Protein AF-A0A699QS28-F1 (afdb_monomer)

Foldseek 3Di:
DDDDDDDDDPPPDDPDDDDADAAEDQDPPPLQVPDDCVVVVDDQDDDPPHGHYDYHHDHDDDD

Organism: Tanacetum cinerariifolium (NCBI:txid118510)

Mean predicted aligned error: 3.98 Å

Radius of gyration: 14.1 Å; Cα contacts (8 Å, |Δi|>4): 48; chains: 1; bounding box: 33×29×34 Å

Solvent-accessible surface area (backbone atoms only — not comparable to full-atom values): 4639 Å² total; per-residue (Å²): 140,83,90,76,93,80,88,81,74,100,60,101,64,73,100,61,92,82,84,85,77,62,45,82,44,69,56,90,65,70,39,53,60,85,61,70,51,64,87,73,74,50,79,77,79,59,57,90,96,53,64,47,65,44,76,53,64,48,82,77,76,93,126

pLDDT: mean 93.01, std 7.46, range [57.88, 97.5]

Structure (mmCIF, N/CA/C/O backbone):
data_AF-A0A699QS28-F1
#
_entry.id   AF-A0A699QS28-F1
#
loop_
_atom_site.group_PDB
_atom_site.id
_atom_site.type_symbol
_atom_site.label_atom_id
_atom_site.label_alt_id
_atom_site.label_comp_id
_atom_site.label_asym_id
_atom_site.label_entity_id
_atom_site.label_seq_id
_atom_site.pdbx_PDB_ins_code
_atom_site.Cartn_x
_atom_site.Cartn_y
_atom_site.Cartn_z
_atom_site.occupancy
_atom_site.B_iso_or_equiv
_atom_site.auth_seq_id
_atom_site.auth_comp_id
_atom_site.auth_asym_id
_atom_site.auth_atom_id
_atom_site.pdbx_PDB_model_num
ATOM 1 N N . LYS A 1 1 ? 3.094 -15.832 11.529 1.00 61.25 1 LYS A N 1
ATOM 2 C CA . LYS A 1 1 ? 2.599 -14.623 12.237 1.00 61.25 1 LYS A CA 1
ATOM 3 C C . LYS A 1 1 ? 3.769 -14.064 13.033 1.00 61.25 1 LYS A C 1
ATOM 5 O O . LYS A 1 1 ? 4.408 -14.862 13.704 1.00 61.25 1 LYS A O 1
ATOM 10 N N . GLY A 1 2 ? 4.078 -12.773 12.921 1.00 88.38 2 GLY A N 1
ATOM 11 C CA . GLY A 1 2 ? 5.245 -12.186 13.579 1.00 88.38 2 GLY A CA 1
ATOM 12 C C . GLY A 1 2 ? 5.448 -10.719 13.212 1.00 88.38 2 GLY A C 1
ATOM 13 O O . GLY A 1 2 ? 4.661 -10.159 12.448 1.00 88.38 2 GLY A O 1
ATOM 14 N N . THR A 1 3 ? 6.496 -10.131 13.777 1.00 93.75 3 THR A N 1
ATOM 15 C CA . THR A 1 3 ? 6.994 -8.802 13.413 1.00 93.75 3 THR A CA 1
ATOM 16 C C . THR A 1 3 ? 8.036 -8.962 12.313 1.00 93.75 3 THR A C 1
ATOM 18 O O . THR A 1 3 ? 8.854 -9.879 12.369 1.00 93.75 3 THR A O 1
ATOM 21 N N . HIS A 1 4 ? 7.991 -8.087 11.315 1.00 93.56 4 HIS A N 1
ATOM 22 C CA . HIS A 1 4 ? 8.909 -8.089 10.182 1.00 93.56 4 HIS A CA 1
ATOM 23 C C . HIS A 1 4 ? 9.490 -6.690 10.010 1.00 93.56 4 HIS A C 1
ATOM 25 O O . HIS A 1 4 ? 8.777 -5.703 10.207 1.00 93.56 4 HIS A O 1
ATOM 31 N N . ASP A 1 5 ? 10.757 -6.610 9.616 1.00 95.62 5 ASP A N 1
ATOM 32 C CA . ASP A 1 5 ? 11.377 -5.335 9.270 1.00 95.62 5 ASP A CA 1
ATOM 33 C C . ASP A 1 5 ? 10.715 -4.751 8.020 1.00 95.62 5 ASP A C 1
ATOM 35 O O . ASP A 1 5 ? 10.291 -5.469 7.111 1.00 95.62 5 ASP A O 1
ATOM 39 N N . THR A 1 6 ? 10.567 -3.430 7.978 1.00 93.38 6 THR A N 1
ATOM 40 C CA . THR A 1 6 ? 9.915 -2.722 6.870 1.00 93.38 6 THR A CA 1
ATOM 41 C C . THR A 1 6 ? 10.498 -1.321 6.734 1.00 93.38 6 THR A C 1
ATOM 43 O O . THR A 1 6 ? 10.918 -0.713 7.715 1.00 93.38 6 THR A O 1
ATOM 46 N N . ALA A 1 7 ? 10.490 -0.792 5.511 1.00 95.88 7 ALA A N 1
ATOM 47 C CA . ALA A 1 7 ? 10.739 0.617 5.240 1.00 95.88 7 ALA A CA 1
ATOM 48 C C . ALA A 1 7 ? 9.406 1.320 4.944 1.00 95.88 7 ALA A C 1
ATOM 50 O O . ALA A 1 7 ? 8.667 0.891 4.057 1.00 95.88 7 ALA A O 1
ATOM 51 N N . ILE A 1 8 ? 9.098 2.390 5.681 1.00 94.44 8 ILE A N 1
ATOM 52 C CA . ILE A 1 8 ? 7.881 3.191 5.495 1.00 94.44 8 ILE A CA 1
ATOM 53 C C . ILE A 1 8 ? 8.271 4.520 4.848 1.00 94.44 8 ILE A C 1
ATOM 55 O O . ILE A 1 8 ? 9.152 5.222 5.343 1.00 94.44 8 ILE A O 1
ATOM 59 N N . GLY A 1 9 ? 7.613 4.866 3.740 1.00 94.12 9 GLY A N 1
ATOM 60 C CA . GLY A 1 9 ? 7.776 6.175 3.113 1.00 94.12 9 GLY A CA 1
ATOM 61 C C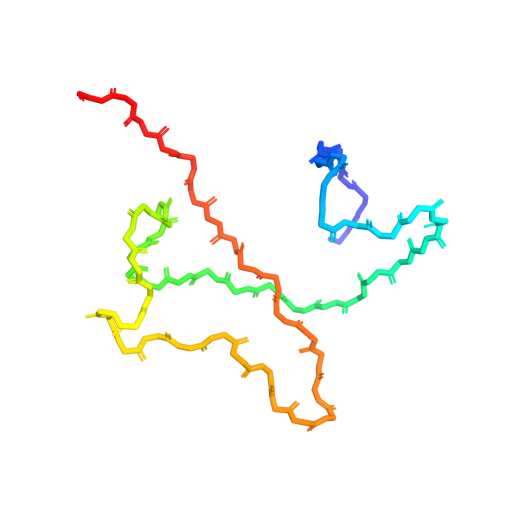 . GLY A 1 9 ? 7.270 7.295 4.025 1.00 94.12 9 GLY A C 1
ATOM 62 O O . GLY A 1 9 ? 6.243 7.158 4.682 1.00 94.12 9 GLY A O 1
ATOM 63 N N . ASN A 1 10 ? 7.955 8.434 4.034 1.00 94.75 10 ASN A N 1
ATOM 64 C CA . ASN A 1 10 ? 7.576 9.621 4.811 1.00 94.75 10 ASN A CA 1
ATOM 65 C C . ASN A 1 10 ? 6.476 10.470 4.135 1.00 94.75 10 ASN A C 1
ATOM 67 O O . ASN A 1 10 ? 6.399 11.680 4.337 1.00 94.75 10 ASN A O 1
ATOM 71 N N . PHE A 1 11 ? 5.643 9.845 3.307 1.00 95.44 11 PHE A N 1
ATOM 72 C CA . PHE A 1 11 ? 4.580 10.470 2.528 1.00 95.44 11 PHE A CA 1
ATOM 73 C C . PHE A 1 11 ? 3.301 9.634 2.632 1.00 95.44 11 PHE A C 1
ATOM 75 O O . PHE A 1 11 ? 3.354 8.432 2.878 1.00 95.44 11 PHE A O 1
ATOM 82 N N . GLY A 1 12 ? 2.135 10.262 2.452 1.00 94.62 12 GLY A N 1
ATOM 83 C CA . GLY A 1 12 ? 0.840 9.571 2.541 1.00 94.62 12 GLY A CA 1
ATOM 84 C C . GLY A 1 12 ? 0.446 9.106 3.953 1.00 94.62 12 GLY A C 1
ATOM 85 O O . GLY A 1 12 ? -0.554 8.409 4.099 1.00 94.62 12 GLY A O 1
ATOM 86 N N . ILE A 1 13 ? 1.203 9.503 4.982 1.00 94.94 13 ILE A N 1
ATOM 87 C CA . ILE A 1 13 ? 0.951 9.227 6.403 1.00 94.94 13 ILE A CA 1
ATOM 88 C C . ILE A 1 13 ? 0.670 10.536 7.165 1.00 94.94 13 ILE A C 1
ATOM 90 O O . ILE A 1 13 ? 1.132 11.598 6.738 1.00 94.94 13 ILE A O 1
ATOM 94 N N . PRO A 1 14 ? -0.081 10.504 8.282 1.00 94.38 14 PRO A N 1
ATOM 95 C CA . PRO A 1 14 ? -0.275 11.682 9.126 1.00 94.38 14 PRO A CA 1
ATOM 96 C C . PRO A 1 14 ? 1.036 12.141 9.787 1.00 94.38 14 PRO A C 1
ATOM 98 O O . PRO A 1 14 ? 1.955 11.354 9.990 1.00 94.38 14 PRO A O 1
ATOM 101 N N . GLN A 1 15 ? 1.097 13.414 10.196 1.00 94.19 15 GLN A N 1
ATOM 102 C CA . GLN A 1 15 ? 2.246 13.988 10.926 1.00 94.19 15 GLN A CA 1
ATOM 103 C C . GLN A 1 15 ? 2.287 13.599 12.418 1.00 94.19 15 GLN A C 1
ATOM 105 O O . GLN A 1 15 ? 3.033 14.177 13.202 1.00 94.19 15 GLN A O 1
ATOM 110 N N . TYR A 1 16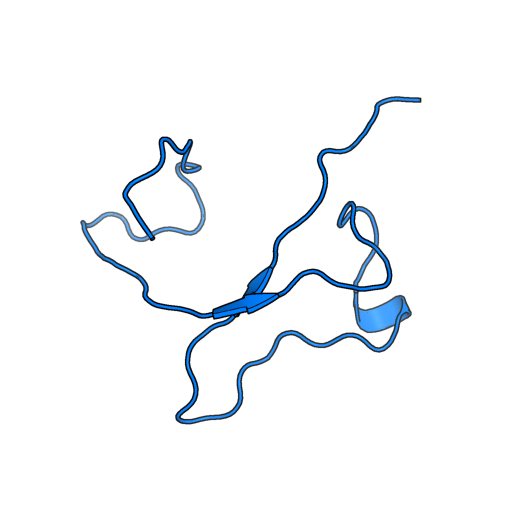 ? 1.469 12.632 12.826 1.00 93.12 16 TYR A N 1
ATOM 111 C CA . TYR A 1 16 ? 1.388 12.110 14.184 1.00 93.12 16 TYR A CA 1
ATOM 112 C C . TYR A 1 16 ? 1.412 10.579 14.151 1.00 93.12 16 TYR A C 1
ATOM 114 O O . TYR A 1 16 ? 1.124 9.960 13.127 1.00 93.12 16 TYR A O 1
ATOM 122 N N . GLY A 1 17 ? 1.761 9.959 15.279 1.00 93.69 17 GLY A N 1
ATOM 123 C CA . GLY A 1 17 ? 1.824 8.502 15.392 1.00 93.69 17 GLY A CA 1
ATOM 124 C C . GLY A 1 17 ? 0.452 7.836 15.258 1.00 93.69 17 GLY A C 1
ATOM 125 O O . GLY A 1 17 ? -0.547 8.336 15.768 1.00 93.69 17 GLY A O 1
ATOM 126 N N . GLY A 1 18 ? 0.403 6.677 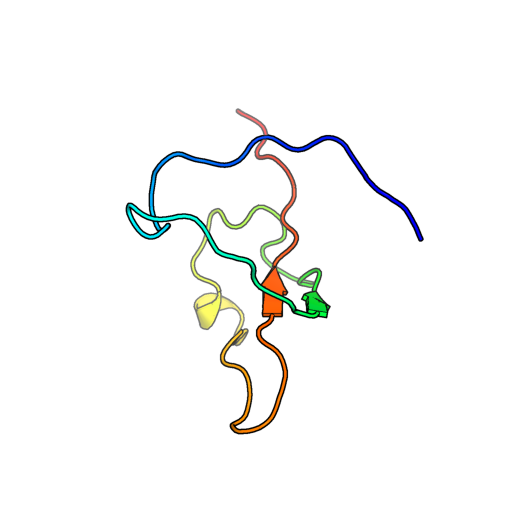14.603 1.00 93.56 18 GLY A N 1
ATOM 127 C CA . GLY A 1 18 ? -0.826 5.913 14.414 1.00 93.56 18 GLY A CA 1
ATOM 128 C C . GLY A 1 18 ? -0.559 4.484 13.955 1.00 93.56 18 GLY A C 1
ATOM 129 O O . GLY A 1 18 ? 0.578 4.108 13.674 1.00 93.56 18 GLY A O 1
ATOM 130 N N . SER A 1 19 ? -1.620 3.683 13.880 1.00 93.75 19 SER A N 1
ATOM 131 C CA . SER A 1 19 ? -1.568 2.317 13.352 1.00 93.75 19 SER A CA 1
ATOM 132 C C . SER A 1 19 ? -2.721 2.073 12.384 1.00 93.75 19 SER A C 1
ATOM 134 O O . SER A 1 19 ? -3.775 2.701 12.487 1.00 93.75 19 SER A O 1
ATOM 136 N N . MET A 1 20 ? -2.517 1.164 11.433 1.00 93.62 20 MET A N 1
ATOM 137 C CA . MET A 1 20 ? -3.538 0.746 10.477 1.00 93.62 20 MET A CA 1
ATOM 138 C C . MET A 1 20 ? -3.575 -0.778 10.428 1.00 93.62 20 MET A C 1
ATOM 140 O O . MET A 1 20 ? -2.581 -1.419 10.096 1.00 93.62 20 MET A O 1
ATOM 144 N N . ALA A 1 21 ? -4.729 -1.356 10.753 1.00 95.06 21 ALA A N 1
ATOM 145 C CA . ALA A 1 21 ? -4.995 -2.776 10.565 1.00 95.06 21 ALA A CA 1
ATOM 146 C C . ALA A 1 21 ? -5.722 -2.989 9.234 1.00 95.06 21 ALA A C 1
ATOM 148 O O . ALA A 1 21 ? -6.588 -2.201 8.858 1.00 95.06 21 ALA A O 1
ATOM 149 N N . GLY A 1 22 ? -5.382 -4.062 8.528 1.00 95.44 22 GLY A N 1
ATOM 150 C CA . GLY A 1 22 ? -5.904 -4.327 7.195 1.00 95.44 22 GLY A CA 1
ATOM 151 C C . GLY A 1 22 ? -5.654 -5.758 6.748 1.00 95.44 22 GLY A C 1
ATOM 152 O O . GLY A 1 22 ? -4.986 -6.538 7.427 1.00 95.44 22 GLY A O 1
ATOM 153 N N . THR A 1 23 ? -6.206 -6.095 5.591 1.00 95.94 23 THR A N 1
ATOM 154 C CA . THR A 1 23 ? -5.983 -7.378 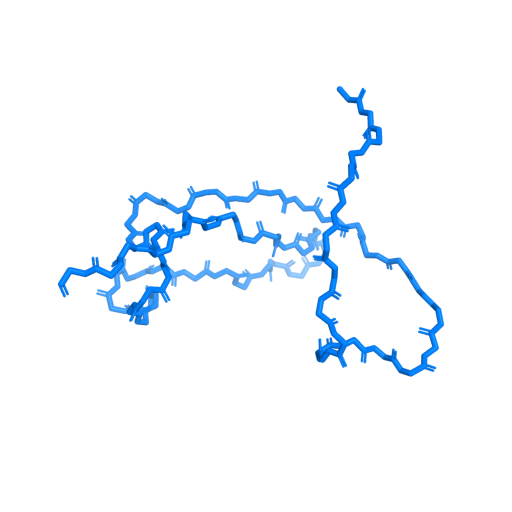4.910 1.00 95.94 23 THR A CA 1
ATOM 155 C C . THR A 1 23 ? -4.992 -7.195 3.769 1.00 95.94 23 THR A C 1
ATOM 157 O O . THR A 1 23 ? -4.875 -6.096 3.241 1.00 95.94 23 THR A O 1
ATOM 160 N N . VAL A 1 24 ? -4.269 -8.246 3.381 1.00 96.00 24 VAL A N 1
ATOM 161 C CA . VAL A 1 24 ? -3.316 -8.187 2.262 1.00 96.00 24 VAL A CA 1
ATOM 162 C C . VAL A 1 24 ? -3.933 -8.842 1.033 1.00 96.00 24 VAL A C 1
ATOM 164 O O . VAL A 1 24 ? -4.464 -9.948 1.127 1.00 96.00 24 VAL A O 1
ATOM 167 N N . THR A 1 25 ? -3.833 -8.184 -0.120 1.00 95.62 25 THR A N 1
ATOM 168 C CA . THR A 1 25 ? -4.210 -8.754 -1.417 1.00 95.62 25 THR A CA 1
ATOM 169 C C . THR A 1 25 ? -3.047 -8.667 -2.397 1.00 95.62 25 THR A C 1
ATOM 171 O O . THR A 1 25 ? -2.341 -7.662 -2.442 1.00 95.62 25 THR A O 1
ATOM 174 N N . TYR A 1 26 ? -2.847 -9.721 -3.183 1.00 96.88 26 TYR A N 1
ATOM 175 C CA . TYR A 1 26 ? -1.870 -9.757 -4.268 1.00 96.88 26 TYR A CA 1
ATOM 176 C C . TYR A 1 26 ? -2.635 -9.873 -5.591 1.00 96.88 26 TYR A C 1
ATOM 178 O O . TYR A 1 26 ? -3.312 -10.885 -5.808 1.00 96.88 26 TYR A O 1
ATOM 186 N N . PRO A 1 27 ? -2.614 -8.838 -6.449 1.00 95.31 27 PRO A N 1
ATOM 187 C CA . PRO A 1 27 ? -3.440 -8.817 -7.646 1.00 95.31 27 PRO A CA 1
ATOM 188 C C . PRO A 1 27 ? -2.951 -9.846 -8.673 1.00 95.31 27 PRO A C 1
ATOM 190 O O . PRO A 1 27 ? -1.760 -10.144 -8.773 1.00 95.31 27 PRO A O 1
ATOM 193 N N . LYS A 1 28 ? -3.877 -10.419 -9.449 1.00 94.81 28 LYS A N 1
ATOM 194 C CA . LYS A 1 28 ? -3.524 -11.400 -10.486 1.00 94.81 28 LYS A CA 1
ATOM 195 C C . LYS A 1 28 ? -2.821 -10.715 -11.657 1.00 94.81 28 LYS A C 1
ATOM 197 O O . LYS A 1 28 ? -1.772 -11.193 -12.088 1.00 94.81 28 LYS A O 1
ATOM 202 N N . GLU A 1 29 ? -3.353 -9.579 -12.090 1.00 95.88 29 GLU A N 1
ATOM 203 C CA . GLU A 1 29 ? -2.832 -8.707 -13.138 1.00 95.88 29 GLU A CA 1
ATOM 204 C C . GLU A 1 29 ? -2.084 -7.504 -12.540 1.00 95.88 29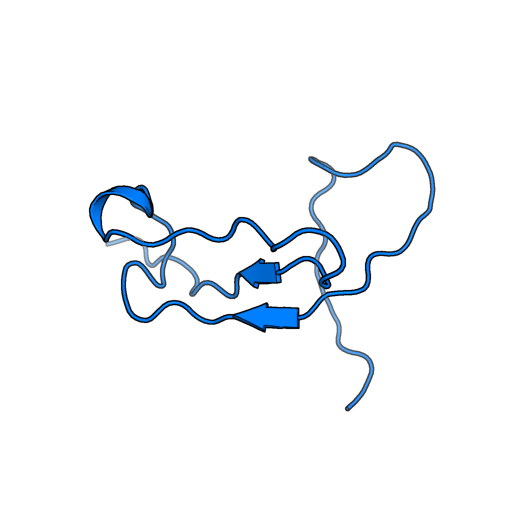 GLU A C 1
ATOM 206 O O . GLU A 1 29 ? -2.288 -7.132 -11.387 1.00 95.88 29 GLU A O 1
ATOM 211 N N . ASN A 1 30 ? -1.212 -6.869 -13.331 1.00 95.44 30 ASN A N 1
ATOM 212 C CA . ASN A 1 30 ? -0.499 -5.646 -12.935 1.00 95.44 30 ASN A CA 1
ATOM 213 C C . ASN A 1 30 ? 0.244 -5.753 -11.584 1.00 95.44 30 ASN A C 1
ATOM 215 O O . ASN A 1 30 ? 0.304 -4.801 -10.810 1.00 95.44 30 ASN A O 1
ATOM 219 N N . ARG A 1 31 ? 0.852 -6.911 -11.304 1.00 95.56 31 ARG A N 1
ATOM 220 C CA . ARG A 1 31 ? 1.569 -7.194 -10.046 1.00 95.56 31 ARG A CA 1
ATOM 221 C C . ARG A 1 31 ? 2.688 -6.206 -9.720 1.00 95.56 31 ARG A C 1
ATOM 223 O O . ARG A 1 31 ? 2.985 -6.008 -8.553 1.00 95.56 31 ARG A O 1
ATOM 230 N N . LYS A 1 32 ? 3.276 -5.555 -10.729 1.00 95.44 32 LYS A N 1
ATOM 231 C CA . LYS A 1 32 ? 4.291 -4.499 -10.555 1.00 95.44 32 LYS A CA 1
ATOM 232 C C . LYS A 1 32 ? 3.702 -3.108 -10.272 1.00 95.44 32 LYS A C 1
ATOM 234 O O . LYS A 1 32 ? 4.449 -2.182 -9.987 1.00 95.44 32 LYS A O 1
ATOM 239 N N . GLY A 1 33 ? 2.388 -2.926 -10.419 1.00 94.38 33 GLY A N 1
ATOM 240 C CA . GLY A 1 33 ? 1.709 -1.645 -10.204 1.00 94.38 33 GLY A CA 1
ATOM 241 C C . GLY A 1 33 ? 2.102 -0.525 -11.178 1.00 94.38 33 GLY A C 1
ATOM 242 O O . GLY A 1 33 ? 1.849 0.637 -10.884 1.00 94.38 33 GLY A O 1
ATOM 243 N N . CYS A 1 34 ? 2.731 -0.838 -12.318 1.00 95.12 34 CYS A N 1
ATOM 244 C CA . CYS A 1 34 ? 3.234 0.173 -13.261 1.00 95.12 34 CYS A CA 1
ATOM 245 C C . CYS A 1 34 ? 2.164 0.719 -14.224 1.00 95.12 34 CYS A C 1
ATOM 247 O O . CYS A 1 34 ? 2.429 1.676 -14.947 1.00 95.12 34 CYS A O 1
ATOM 249 N N . ARG A 1 35 ? 0.977 0.105 -14.269 1.00 95.44 35 ARG A N 1
ATOM 250 C CA . ARG A 1 35 ? -0.193 0.575 -15.030 1.00 95.44 35 ARG A CA 1
ATOM 251 C C . ARG A 1 35 ? -1.351 0.874 -14.087 1.00 95.44 35 ARG A C 1
ATOM 253 O O . ARG A 1 35 ? -1.307 0.498 -12.913 1.00 95.44 35 ARG A O 1
ATOM 260 N N . LYS A 1 36 ? -2.401 1.528 -14.582 1.00 96.25 36 LYS A N 1
ATOM 261 C CA . LYS A 1 36 ? -3.607 1.726 -13.777 1.00 96.25 36 LYS A CA 1
ATOM 262 C C . LYS A 1 36 ? -4.342 0.394 -13.607 1.00 96.25 36 LYS A C 1
ATOM 264 O O . LYS A 1 36 ? -4.371 -0.429 -14.515 1.00 96.25 36 LYS A O 1
ATOM 269 N N . PHE A 1 37 ? -4.908 0.161 -12.426 1.00 95.81 37 PHE A N 1
ATOM 270 C CA . PHE A 1 37 ? -5.601 -1.096 -12.112 1.00 95.81 37 PHE A CA 1
ATOM 271 C C . PHE A 1 37 ? -7.006 -1.193 -12.728 1.00 95.81 37 PHE A C 1
ATOM 273 O O . PHE A 1 37 ? -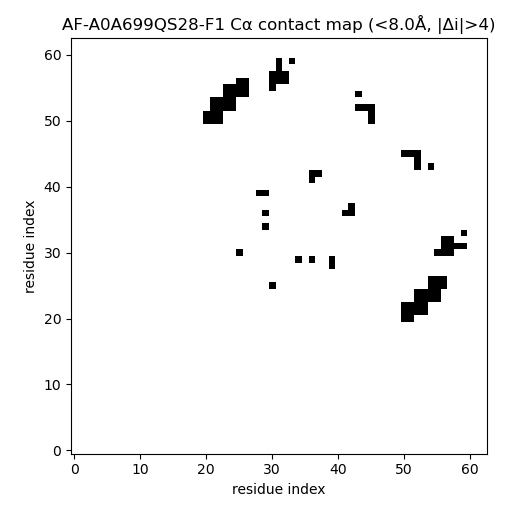7.498 -2.297 -12.962 1.00 95.81 37 PHE A O 1
ATOM 280 N N . ASP A 1 38 ? -7.630 -0.057 -13.039 1.00 95.31 38 ASP A N 1
ATOM 281 C CA . ASP A 1 38 ? -8.926 0.019 -13.719 1.00 95.31 38 ASP A CA 1
ATOM 282 C C . ASP A 1 38 ? -8.869 -0.513 -15.162 1.00 95.31 38 ASP A C 1
ATOM 284 O O . ASP A 1 38 ? -9.830 -1.133 -15.610 1.00 95.31 38 ASP A O 1
ATOM 288 N N . GLU A 1 39 ? -7.724 -0.393 -15.843 1.00 96.69 39 GLU A N 1
ATOM 289 C CA . GLU A 1 39 ? -7.454 -1.021 -17.150 1.00 96.69 39 GLU A CA 1
ATOM 290 C C . GLU A 1 39 ? -7.616 -2.554 -17.127 1.00 96.69 39 GLU A C 1
ATOM 292 O O . GLU A 1 39 ? -7.823 -3.169 -18.171 1.00 96.69 39 GLU A O 1
ATOM 297 N N . PHE A 1 40 ? -7.542 -3.171 -15.943 1.00 95.31 40 PHE A N 1
ATOM 298 C CA . PHE A 1 40 ? -7.700 -4.613 -15.725 1.00 95.31 40 PHE A CA 1
ATOM 299 C C . PHE A 1 40 ? -9.024 -4.962 -15.024 1.00 95.31 40 PHE A C 1
ATOM 301 O O . PHE A 1 40 ? -9.224 -6.103 -14.615 1.00 95.31 40 PHE A O 1
ATOM 308 N N . GLY A 1 41 ? -9.922 -3.987 -14.835 1.00 94.56 41 GLY A N 1
ATOM 309 C CA . GLY A 1 41 ? -11.178 -4.178 -14.103 1.00 94.56 41 GLY A CA 1
ATOM 310 C C . GLY A 1 41 ? -10.996 -4.422 -12.598 1.00 94.56 41 GLY A C 1
ATOM 311 O O . GLY A 1 41 ? -11.908 -4.931 -11.946 1.00 94.56 41 GLY A O 1
ATOM 312 N N . VAL A 1 42 ? -9.835 -4.075 -12.029 1.00 94.25 42 VAL A N 1
ATOM 313 C CA . VAL A 1 42 ? -9.511 -4.314 -10.615 1.00 94.25 42 VAL A CA 1
ATOM 314 C C . VAL A 1 42 ? -9.815 -3.070 -9.774 1.00 94.25 42 VAL A C 1
ATOM 316 O O . VAL A 1 42 ? -9.382 -1.964 -10.089 1.00 94.25 42 VAL A O 1
ATOM 319 N N . SER A 1 43 ? -10.526 -3.255 -8.655 1.00 92.56 43 SER A N 1
ATOM 320 C CA . SER A 1 43 ? -10.804 -2.211 -7.660 1.00 92.56 43 SER A CA 1
ATOM 321 C C . SER A 1 43 ? -10.414 -2.677 -6.262 1.00 92.56 43 SER A C 1
ATOM 323 O O . SER A 1 43 ? -10.791 -3.767 -5.834 1.00 92.56 43 SER A O 1
ATOM 325 N N . PHE A 1 44 ? -9.711 -1.813 -5.528 1.00 93.75 44 PHE A N 1
ATOM 326 C CA . PHE A 1 44 ? -9.321 -2.052 -4.135 1.00 93.75 44 PHE A CA 1
ATOM 327 C C . PHE A 1 44 ? -10.155 -1.252 -3.128 1.00 93.75 44 PHE A C 1
ATOM 329 O O . PHE A 1 44 ? -9.770 -1.106 -1.968 1.00 93.75 44 PHE A O 1
ATOM 336 N N . LYS A 1 45 ? -11.306 -0.711 -3.542 1.00 93.06 45 LYS A N 1
ATOM 337 C CA . LYS A 1 45 ? -12.214 -0.056 -2.597 1.00 93.06 45 LYS A CA 1
ATOM 338 C C . LYS A 1 45 ? -12.807 -1.102 -1.655 1.00 93.06 45 LYS A C 1
ATOM 340 O O . LYS A 1 45 ? -13.551 -1.982 -2.084 1.00 93.06 45 LYS A O 1
ATOM 345 N N . ALA A 1 46 ? -12.476 -0.988 -0.372 1.00 92.12 46 ALA A N 1
ATOM 346 C CA . ALA A 1 46 ? -13.079 -1.797 0.675 1.00 92.12 46 ALA A CA 1
ATOM 347 C C . ALA A 1 46 ? -14.581 -1.489 0.786 1.00 92.12 46 ALA A C 1
ATOM 349 O O . ALA A 1 46 ? -15.016 -0.348 0.600 1.00 92.12 46 ALA A O 1
ATOM 350 N N . LYS A 1 47 ? -15.382 -2.510 1.100 1.00 92.50 47 LYS A N 1
ATOM 351 C CA . LYS A 1 47 ? -16.804 -2.311 1.399 1.00 92.50 47 LYS A CA 1
ATOM 352 C C . LYS A 1 47 ? -16.935 -1.623 2.767 1.00 92.50 47 LYS A C 1
ATOM 354 O O .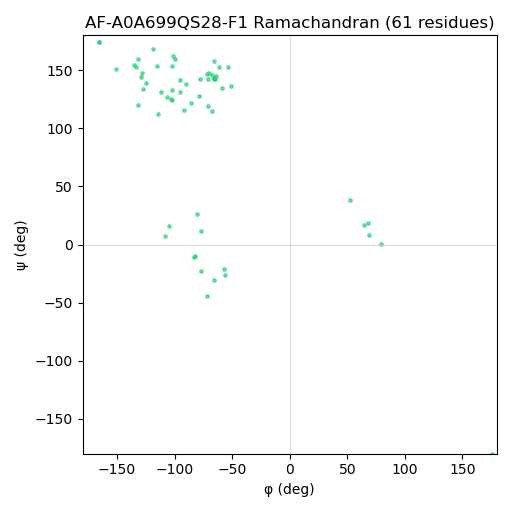 LYS A 1 47 ? -16.122 -1.901 3.654 1.00 92.50 47 LYS A O 1
ATOM 359 N N . PRO A 1 48 ? -17.945 -0.767 2.982 1.00 94.44 48 PRO A N 1
ATOM 360 C CA . PRO A 1 48 ? -18.214 -0.212 4.306 1.00 94.44 48 PRO A CA 1
ATOM 361 C C . PRO A 1 48 ? -18.301 -1.314 5.373 1.00 94.44 48 PRO A C 1
ATOM 363 O O . PRO A 1 48 ? -18.893 -2.364 5.130 1.00 94.44 48 PRO A O 1
ATOM 366 N N . GLY A 1 49 ? -17.677 -1.093 6.533 1.00 95.19 49 GLY A N 1
ATOM 367 C CA . GLY A 1 49 ? -17.619 -2.075 7.625 1.00 95.19 49 GLY A CA 1
ATOM 368 C C . GLY A 1 49 ? -16.577 -3.190 7.456 1.00 95.19 49 GLY A C 1
ATOM 369 O O . GLY A 1 49 ? -16.467 -4.043 8.331 1.00 95.19 49 GLY A O 1
ATOM 370 N N . THR A 1 50 ? -15.799 -3.193 6.369 1.00 95.00 50 THR A N 1
ATOM 371 C CA . THR A 1 50 ? -14.679 -4.131 6.179 1.00 95.00 50 THR A CA 1
ATOM 372 C C . THR A 1 50 ? -13.333 -3.472 6.463 1.00 95.00 50 THR A C 1
ATOM 374 O O . THR A 1 50 ? -13.217 -2.246 6.490 1.00 95.00 50 THR A O 1
ATOM 377 N N . LEU A 1 51 ? -12.305 -4.294 6.688 1.00 96.06 51 LEU A N 1
ATOM 378 C CA . LEU A 1 51 ? -10.945 -3.801 6.862 1.00 96.06 51 LEU A CA 1
ATOM 379 C C . LEU A 1 51 ? -10.401 -3.211 5.546 1.00 96.06 51 LEU A C 1
ATOM 381 O O . LEU A 1 51 ? -10.682 -3.757 4.474 1.00 96.06 51 LEU A O 1
ATOM 385 N N . PRO A 1 52 ? -9.572 -2.154 5.609 1.00 96.06 52 PRO A N 1
ATOM 386 C CA . PRO A 1 52 ? -8.801 -1.685 4.463 1.00 96.06 52 PRO A CA 1
ATOM 387 C C . PRO A 1 52 ? -7.968 -2.808 3.831 1.00 96.06 52 PRO A C 1
ATOM 389 O O . PRO A 1 52 ? -7.556 -3.760 4.504 1.00 96.06 52 PRO A O 1
ATOM 392 N N . MET A 1 53 ? -7.689 -2.675 2.535 1.00 96.12 53 MET A N 1
ATOM 393 C CA . MET A 1 53 ? -6.808 -3.587 1.808 1.00 96.12 53 MET A CA 1
ATOM 394 C C . MET A 1 53 ? -5.428 -2.959 1.606 1.00 96.12 53 MET A C 1
ATOM 396 O O . MET A 1 53 ? -5.301 -1.892 1.009 1.00 96.12 53 MET A O 1
ATOM 400 N N . PHE A 1 54 ? -4.396 -3.665 2.051 1.00 96.69 54 PHE A N 1
ATOM 401 C CA . PHE A 1 54 ? -3.012 -3.465 1.652 1.00 96.69 54 PHE A CA 1
ATOM 402 C C . PHE A 1 54 ? -2.752 -4.251 0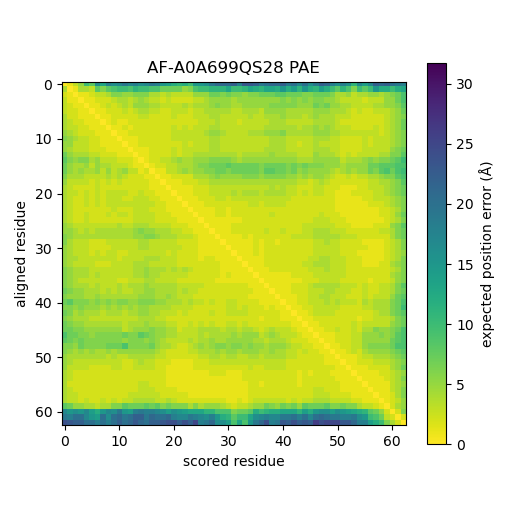.367 1.00 96.69 54 PHE A C 1
ATOM 404 O O . PHE A 1 54 ? -2.935 -5.469 0.323 1.00 96.69 54 PHE A O 1
ATOM 411 N N . VAL A 1 55 ? -2.328 -3.562 -0.689 1.00 96.88 55 VAL A N 1
ATOM 412 C CA . VAL A 1 55 ? -1.999 -4.196 -1.970 1.00 96.88 55 VAL A CA 1
ATOM 413 C C . VAL A 1 55 ? -0.515 -4.543 -1.976 1.00 96.88 55 VAL A C 1
ATOM 415 O O . VAL A 1 55 ? 0.332 -3.654 -1.915 1.00 96.88 55 VAL A O 1
ATOM 418 N N . LEU A 1 56 ? -0.200 -5.834 -2.039 1.00 97.50 56 LEU A N 1
ATOM 419 C CA . LEU A 1 56 ? 1.162 -6.320 -2.226 1.00 97.50 56 LEU A CA 1
ATOM 420 C C . LEU A 1 56 ? 1.529 -6.202 -3.707 1.00 97.50 56 LEU A C 1
ATOM 422 O O . LEU A 1 56 ? 0.792 -6.687 -4.564 1.00 97.50 56 LEU A O 1
ATOM 426 N N . VAL A 1 57 ? 2.661 -5.570 -4.002 1.00 97.00 57 VAL A N 1
ATOM 427 C CA . VAL A 1 57 ? 3.173 -5.404 -5.366 1.00 97.00 57 VAL A CA 1
ATOM 428 C C . VAL A 1 57 ? 4.618 -5.866 -5.458 1.00 97.00 57 VAL A C 1
ATOM 430 O O . VAL A 1 57 ? 5.396 -5.733 -4.513 1.00 97.00 57 VAL A O 1
ATOM 433 N N . ASP A 1 58 ? 4.971 -6.392 -6.622 1.00 96.81 58 ASP A N 1
ATOM 434 C CA . ASP A 1 58 ? 6.328 -6.794 -6.943 1.00 96.81 58 ASP A CA 1
ATOM 435 C C . ASP A 1 58 ? 7.166 -5.566 -7.292 1.00 96.81 58 ASP A C 1
ATOM 437 O O . ASP A 1 58 ? 6.722 -4.643 -7.982 1.00 96.81 58 ASP A O 1
ATOM 441 N N . ARG A 1 59 ? 8.427 -5.579 -6.861 1.00 95.38 59 ARG A N 1
ATOM 442 C CA . ARG A 1 59 ? 9.399 -4.564 -7.259 1.00 95.38 59 ARG A CA 1
ATOM 443 C C . ARG A 1 59 ? 9.542 -4.552 -8.790 1.00 95.38 59 ARG A C 1
ATOM 445 O O . ARG A 1 59 ? 9.698 -5.594 -9.428 1.00 95.38 59 ARG A O 1
ATOM 452 N N . GLY A 1 60 ? 9.542 -3.357 -9.377 1.00 90.75 60 GLY A N 1
ATOM 453 C CA . GLY A 1 60 ? 9.866 -3.167 -10.789 1.00 90.75 60 GLY A CA 1
ATOM 454 C C . GLY A 1 60 ? 11.296 -3.608 -11.130 1.00 90.75 60 GLY A C 1
ATOM 455 O O . GLY A 1 60 ? 12.202 -3.558 -10.298 1.00 90.75 60 GLY A O 1
ATOM 456 N N . VAL A 1 61 ? 11.500 -4.012 -12.382 1.00 82.88 61 VAL A N 1
ATOM 457 C CA . VA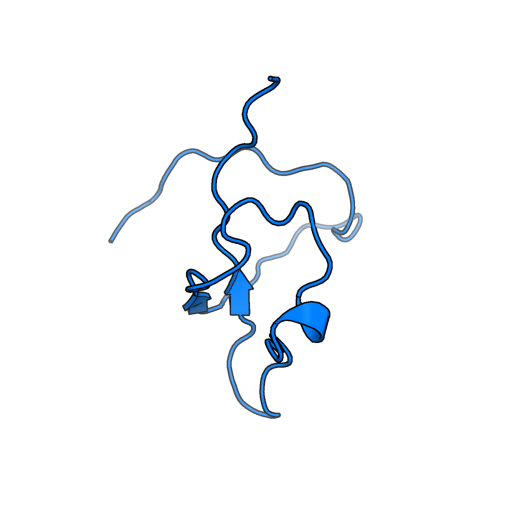L A 1 61 ? 12.828 -4.250 -12.962 1.00 82.88 61 VAL A CA 1
ATOM 458 C C . VAL A 1 61 ? 13.037 -3.164 -14.007 1.00 82.88 61 VAL A C 1
ATOM 460 O O . VAL A 1 61 ? 12.133 -2.931 -14.807 1.00 82.88 61 VAL A O 1
ATOM 463 N N . TYR A 1 62 ? 14.189 -2.497 -13.973 1.00 64.19 62 TYR A N 1
ATOM 464 C CA . TYR A 1 62 ? 14.627 -1.654 -15.081 1.00 64.19 62 TYR A CA 1
ATOM 465 C C . TYR A 1 62 ? 15.010 -2.582 -16.234 1.00 64.19 62 TYR A C 1
ATOM 467 O O . TYR A 1 62 ? 15.888 -3.426 -16.056 1.00 64.19 62 TYR A O 1
ATOM 475 N N . SER A 1 63 ? 14.332 -2.457 -17.370 1.00 57.88 63 SER A N 1
ATOM 476 C CA . SER A 1 63 ? 14.737 -3.073 -18.631 1.00 57.88 63 SER A CA 1
ATOM 477 C C . SER A 1 63 ? 14.786 -2.018 -19.715 1.00 57.88 63 SER A C 1
ATOM 479 O O . SER A 1 63 ? 14.023 -1.033 -19.595 1.00 57.88 63 SER A O 1
#

Secondary structure (DSSP, 8-state):
---------SSSS-SS------EEE--SS-TT--S-SGGGT----PPTTSPPEEE--PPP---

Sequence (63 aa):
KGTHDTAIGNFGIPQYGGSMAGTVTYPKENRKGCRKFDEFGVSFKAKPGTLPMFVLVDRGVYS

Nearest PDB structures (foldseek):
  4tjv-assembly1_A  TM=9.845E-01  e=4.267E-05  Arabidopsis thaliana
  9b1r-assembly1_A  TM=9.336E-01  e=5.692E-05  Arabidopsis thaliana
  7f2i-assembly1_A  TM=8.600E-01  e=2.977E-05  Arabidopsis thaliana
  4tjx-assembly1_A  TM=8.923E-01  e=9.422E-05  Arabidopsis thaliana
  8hyg-assembly1_A  TM=9.256E-01  e=3.978E-04  Arabidopsis thaliana